Protein AF-A0A3P7PTS4-F1 (afdb_monomer)

Solvent-accessible surface area (backbone atoms only — not comparable to full-atom values): 6054 Å² total; per-residue (Å²): 136,85,77,83,72,83,74,55,70,71,55,55,64,67,72,46,83,64,43,82,38,82,36,44,84,88,80,47,82,92,67,96,72,62,92,49,50,48,66,42,57,62,78,87,56,78,87,59,88,75,78,64,70,58,69,68,59,47,52,62,57,66,72,44,100,76,74,88,87,84,81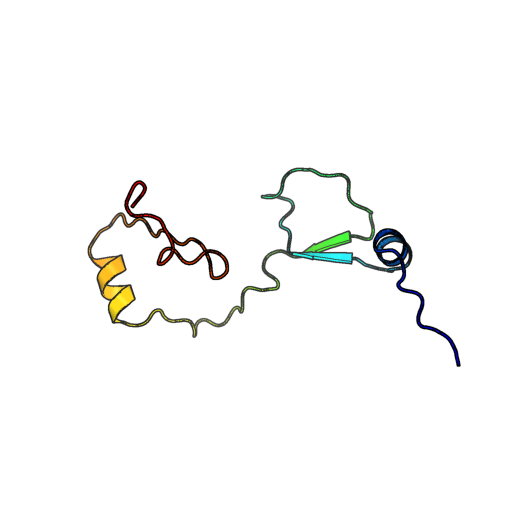,70,62,86,86,52,55,72,87,75,56,58,76,96,79,104

Mean predicted aligned error: 11.87 Å

pLDDT: mean 78.26, std 11.89, range [34.41, 91.56]

Foldseek 3Di:
DDDPPPDDPVVVVVPDQAAEAQDDCVPDDDDDDDPRYDYDHPPVPPPDPPPDPPPVVVCVVVPDPDDDDDDPDDPDDPVPDDPVVD

Sequence (86 aa):
MQLTKRNNQKQLFADASYLFTNSNPYLDYPRPMLHKTVPIGGITVPSEKKNRLPAEWDAILNERNTTVLVSFGSVAKAMYMPEDYK

Secondary structure (DSSP, 8-state):
--------HHHHHHH-S-EEE---TTTSPP----TTEEE-TTTTS---TT-PPPHHHHHHHHTSSS------TTTS-GGG--GGG-

Structure (mmCIF, N/CA/C/O backbone):
data_AF-A0A3P7PTS4-F1
#
_entry.id   AF-A0A3P7PTS4-F1
#
loop_
_atom_site.group_PDB
_atom_site.id
_atom_site.type_symbol
_atom_site.label_atom_id
_atom_site.label_alt_id
_atom_site.label_comp_id
_atom_site.label_asym_id
_atom_site.label_entity_id
_atom_site.label_seq_id
_atom_site.pdbx_PDB_ins_code
_atom_site.Cartn_x
_atom_site.Cartn_y
_atom_site.Cartn_z
_atom_site.occupancy
_atom_site.B_iso_or_equiv
_atom_site.auth_seq_id
_atom_site.auth_comp_id
_atom_site.auth_asym_id
_atom_site.auth_atom_id
_atom_site.pdbx_PDB_model_num
ATOM 1 N N . MET A 1 1 ? 41.874 -2.479 -10.060 1.00 36.28 1 MET A N 1
ATOM 2 C CA . MET A 1 1 ? 40.950 -2.042 -8.992 1.00 36.28 1 MET A CA 1
ATOM 3 C C . MET A 1 1 ? 39.782 -1.328 -9.670 1.00 36.28 1 MET A C 1
ATOM 5 O O . MET A 1 1 ? 39.913 -0.166 -10.025 1.00 36.28 1 MET A O 1
ATOM 9 N N . GLN A 1 2 ? 38.720 -2.060 -10.032 1.00 34.41 2 GLN A N 1
ATOM 10 C CA . GLN A 1 2 ? 37.597 -1.492 -10.788 1.00 34.41 2 GLN A CA 1
ATOM 11 C C . GLN A 1 2 ? 36.683 -0.718 -9.838 1.00 34.41 2 GLN A C 1
ATOM 13 O O . GLN A 1 2 ? 36.133 -1.278 -8.895 1.00 34.41 2 GLN A O 1
ATOM 18 N N . LEU A 1 3 ? 36.563 0.582 -10.087 1.00 43.19 3 LEU A N 1
ATOM 19 C CA . LEU A 1 3 ? 35.615 1.470 -9.431 1.00 43.19 3 LEU A CA 1
ATOM 20 C C . LEU A 1 3 ? 34.196 1.033 -9.819 1.00 43.19 3 LEU A C 1
ATOM 22 O O . LEU A 1 3 ? 33.845 1.053 -11.000 1.00 43.19 3 LEU A O 1
ATOM 26 N N . THR A 1 4 ? 33.385 0.631 -8.842 1.00 53.62 4 THR A N 1
ATOM 27 C CA . THR A 1 4 ? 31.970 0.288 -9.022 1.00 53.62 4 THR A CA 1
ATOM 28 C C . THR A 1 4 ? 31.213 1.502 -9.570 1.00 53.62 4 THR A C 1
ATOM 30 O O . THR A 1 4 ? 30.838 2.404 -8.819 1.00 53.62 4 THR A O 1
ATOM 33 N N . LYS A 1 5 ? 30.999 1.559 -10.893 1.00 56.75 5 LYS A N 1
ATOM 34 C CA . LYS A 1 5 ? 30.106 2.543 -11.521 1.00 56.75 5 LYS A CA 1
ATOM 35 C C . LYS A 1 5 ? 28.714 2.372 -10.910 1.00 56.75 5 LYS A C 1
ATOM 37 O O . LYS A 1 5 ? 28.127 1.298 -10.997 1.00 56.75 5 LYS A O 1
ATOM 42 N N . ARG A 1 6 ? 28.166 3.426 -10.296 1.00 59.16 6 ARG A N 1
ATOM 43 C CA . ARG A 1 6 ? 26.731 3.473 -9.984 1.00 59.16 6 ARG A CA 1
ATOM 44 C C . ARG A 1 6 ? 25.977 3.465 -11.312 1.00 59.16 6 ARG A C 1
ATOM 46 O O . ARG A 1 6 ? 25.975 4.472 -12.015 1.00 59.16 6 ARG A O 1
ATOM 53 N N . ASN A 1 7 ? 25.375 2.334 -11.662 1.00 60.88 7 ASN A N 1
ATOM 54 C CA . ASN A 1 7 ? 24.523 2.240 -12.842 1.00 60.88 7 ASN A CA 1
ATOM 55 C C . ASN A 1 7 ? 23.265 3.091 -12.644 1.00 60.88 7 ASN A C 1
ATOM 57 O O . ASN A 1 7 ? 22.711 3.174 -11.545 1.00 60.88 7 ASN A O 1
ATOM 61 N N . ASN A 1 8 ? 22.818 3.733 -13.722 1.00 80.62 8 ASN A N 1
ATOM 62 C CA . ASN A 1 8 ? 21.606 4.537 -13.714 1.00 80.62 8 ASN A CA 1
ATOM 63 C C . ASN A 1 8 ? 20.386 3.619 -13.516 1.00 80.62 8 ASN A C 1
ATOM 65 O O . ASN A 1 8 ? 20.308 2.563 -14.143 1.00 80.62 8 ASN A O 1
ATOM 69 N N . GLN A 1 9 ? 19.407 4.016 -12.698 1.00 74.19 9 GLN A N 1
ATOM 70 C CA . GLN A 1 9 ? 18.229 3.186 -12.393 1.00 74.19 9 GLN A CA 1
ATOM 71 C C . GLN A 1 9 ? 17.514 2.707 -13.664 1.00 74.1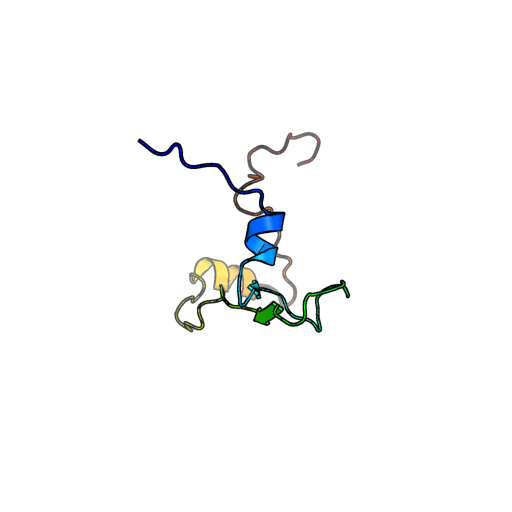9 9 GLN A C 1
ATOM 73 O O . GLN A 1 9 ? 17.120 1.549 -13.763 1.00 74.19 9 GLN A O 1
ATOM 78 N N . LYS A 1 10 ? 17.423 3.572 -14.682 1.00 79.94 10 LYS A N 1
ATOM 79 C CA . LYS A 1 10 ? 16.827 3.235 -15.984 1.00 79.94 10 LYS A CA 1
ATOM 80 C C . LYS A 1 10 ? 17.553 2.092 -16.704 1.00 79.94 10 LYS A C 1
ATOM 82 O O . LYS A 1 10 ? 16.896 1.277 -17.339 1.00 79.94 10 LYS A O 1
ATOM 87 N N . GLN A 1 11 ? 18.881 2.027 -16.595 1.00 82.00 11 GLN A N 1
ATOM 88 C CA . GLN A 1 11 ? 19.681 0.957 -17.201 1.00 82.00 11 GLN A CA 1
ATOM 89 C C . GLN A 1 11 ? 19.441 -0.367 -16.476 1.00 82.00 11 GLN A C 1
ATOM 91 O O . GLN A 1 11 ? 19.189 -1.375 -17.120 1.00 82.00 11 GLN A O 1
ATOM 96 N N . LEU A 1 12 ? 19.370 -0.344 -15.143 1.00 83.19 12 LEU A N 1
ATOM 97 C CA . LEU A 1 12 ? 19.051 -1.536 -14.351 1.00 83.19 12 LEU A CA 1
ATOM 98 C C . LEU A 1 12 ? 17.667 -2.112 -14.698 1.00 83.19 12 LEU A C 1
ATOM 100 O O . LEU A 1 12 ? 17.519 -3.323 -14.838 1.00 83.19 12 LEU A O 1
ATOM 104 N N . PHE A 1 13 ? 16.660 -1.254 -14.898 1.00 82.50 13 PHE A N 1
ATOM 105 C CA . PHE A 1 13 ? 15.338 -1.691 -15.361 1.00 82.50 13 PHE A CA 1
ATOM 106 C C . PHE A 1 13 ? 15.359 -2.258 -16.788 1.00 82.50 13 PHE A C 1
ATOM 108 O O . PHE A 1 13 ? 14.588 -3.170 -17.097 1.00 82.50 13 PHE A O 1
ATOM 115 N N . ALA A 1 14 ? 16.218 -1.737 -17.668 1.00 81.38 14 ALA A N 1
ATOM 116 C CA . ALA A 1 14 ? 16.375 -2.236 -19.032 1.00 81.38 14 ALA A CA 1
ATOM 117 C C . ALA A 1 14 ? 17.063 -3.611 -19.065 1.00 81.38 14 ALA A C 1
ATOM 119 O O . ALA A 1 14 ? 16.583 -4.495 -19.773 1.00 81.38 14 ALA A O 1
ATOM 120 N N . ASP A 1 15 ? 18.084 -3.811 -18.232 1.00 85.81 15 ASP A N 1
ATOM 121 C CA . ASP A 1 15 ? 18.894 -5.033 -18.194 1.00 85.81 15 ASP A CA 1
ATOM 122 C C . ASP A 1 15 ? 18.216 -6.191 -17.438 1.00 85.81 15 ASP A C 1
ATOM 124 O O . ASP A 1 15 ? 18.507 -7.358 -17.689 1.00 85.81 15 ASP A O 1
ATOM 128 N N . ALA A 1 16 ? 17.285 -5.904 -16.521 1.00 85.94 16 ALA A N 1
ATOM 129 C CA . ALA A 1 16 ? 16.570 -6.939 -15.774 1.00 85.94 16 ALA A CA 1
ATOM 130 C C . ALA A 1 16 ? 15.678 -7.808 -16.682 1.00 85.94 16 ALA A C 1
ATOM 132 O O . ALA A 1 16 ? 14.916 -7.279 -17.490 1.00 85.94 16 ALA A O 1
ATOM 133 N N . SER A 1 17 ? 15.699 -9.134 -16.514 1.00 86.81 17 SER A N 1
ATOM 134 C CA . SER A 1 17 ? 14.851 -10.056 -17.294 1.00 86.81 17 SER A CA 1
ATOM 135 C C . SER A 1 17 ? 13.376 -10.007 -16.892 1.00 86.81 17 SER A C 1
ATOM 137 O O . SER A 1 17 ? 12.513 -10.103 -17.756 1.00 86.81 17 SER A O 1
ATOM 139 N N . TYR A 1 18 ? 13.094 -9.815 -15.600 1.00 87.25 18 TYR A N 1
ATOM 140 C CA . TYR A 1 18 ? 11.746 -9.690 -15.045 1.00 87.25 18 TYR A CA 1
ATOM 141 C C . TYR A 1 18 ? 11.713 -8.611 -13.966 1.00 87.25 18 TYR A C 1
ATOM 143 O O . TYR A 1 18 ? 12.693 -8.406 -13.248 1.00 87.25 18 TYR A O 1
ATOM 151 N N . LEU A 1 19 ? 10.575 -7.931 -13.843 1.00 87.38 19 LEU A N 1
ATOM 152 C CA . LEU A 1 19 ? 10.333 -6.911 -12.828 1.00 87.38 19 LEU A CA 1
ATOM 153 C C . LEU A 1 19 ? 9.088 -7.280 -12.033 1.00 87.38 19 LEU A C 1
ATOM 155 O O . LEU A 1 19 ? 7.993 -7.289 -12.580 1.00 87.38 19 LEU A O 1
ATOM 159 N N . PHE A 1 20 ? 9.245 -7.553 -10.744 1.00 87.81 20 PHE A N 1
ATOM 160 C CA . PHE A 1 20 ? 8.115 -7.816 -9.858 1.00 87.81 20 PHE A CA 1
ATOM 161 C C . PHE A 1 20 ? 7.743 -6.538 -9.120 1.00 87.81 20 PHE A C 1
ATOM 163 O O . PHE A 1 20 ? 8.589 -5.930 -8.462 1.00 87.81 20 PHE A O 1
ATOM 170 N N . THR A 1 21 ? 6.488 -6.114 -9.234 1.00 85.06 21 THR A N 1
ATOM 171 C CA . THR A 1 21 ? 5.999 -4.904 -8.567 1.00 85.06 21 THR A CA 1
ATOM 172 C C . THR A 1 21 ? 4.879 -5.252 -7.603 1.00 85.06 21 THR A C 1
ATOM 174 O O . THR A 1 21 ? 3.949 -5.964 -7.972 1.00 85.06 21 THR A O 1
ATOM 177 N N . ASN A 1 22 ? 4.949 -4.728 -6.375 1.00 85.56 22 ASN A N 1
ATOM 178 C CA . ASN A 1 22 ? 3.854 -4.837 -5.412 1.00 85.56 22 ASN A CA 1
ATOM 179 C C . ASN A 1 22 ? 2.724 -3.879 -5.808 1.00 85.56 22 ASN A C 1
ATOM 181 O O . ASN A 1 22 ? 2.660 -2.751 -5.331 1.00 85.56 22 ASN A O 1
ATOM 185 N N . SER A 1 23 ? 1.914 -4.309 -6.768 1.00 81.75 23 SER A N 1
ATOM 186 C CA . SER A 1 23 ? 0.859 -3.523 -7.409 1.00 81.75 23 SER A CA 1
ATOM 187 C C . SER A 1 23 ? -0.303 -4.440 -7.767 1.00 81.75 23 SER A C 1
ATOM 189 O O . SER A 1 23 ? -0.074 -5.583 -8.169 1.00 81.75 23 SER A O 1
ATOM 191 N N . ASN A 1 24 ? -1.530 -3.940 -7.655 1.00 82.06 24 ASN A N 1
ATOM 192 C CA . ASN A 1 24 ? -2.730 -4.653 -8.074 1.00 82.06 24 ASN A CA 1
ATOM 193 C C . ASN A 1 24 ? -3.309 -3.947 -9.310 1.00 82.06 24 ASN A C 1
ATOM 195 O O . ASN A 1 24 ? -3.857 -2.857 -9.163 1.00 82.06 24 ASN A O 1
ATOM 199 N N . PRO A 1 25 ? -3.249 -4.555 -10.510 1.00 77.94 25 PRO A N 1
ATOM 200 C CA . PRO A 1 25 ? -3.645 -3.897 -11.757 1.00 77.94 25 PRO A CA 1
ATOM 201 C C . PRO A 1 25 ? -5.122 -3.477 -11.802 1.00 77.94 25 PRO A C 1
ATOM 203 O O . PRO A 1 25 ? -5.482 -2.653 -12.632 1.00 77.94 25 PRO A O 1
ATOM 206 N N . TYR A 1 26 ? -5.969 -4.026 -10.925 1.00 77.88 26 TYR A N 1
ATOM 207 C CA . TYR A 1 26 ? -7.382 -3.655 -10.826 1.00 77.88 26 TYR A CA 1
ATOM 208 C C . TYR A 1 26 ? -7.644 -2.444 -9.923 1.00 77.88 26 TYR A C 1
ATOM 210 O O . TYR A 1 26 ? -8.681 -1.803 -10.058 1.00 77.88 26 TYR A O 1
ATOM 218 N N . LEU A 1 27 ? -6.738 -2.158 -8.983 1.00 81.31 27 LEU A N 1
ATOM 219 C CA . LEU A 1 27 ? -6.859 -1.042 -8.036 1.00 81.31 27 LEU A CA 1
ATOM 220 C C . LEU A 1 27 ? -5.922 0.117 -8.388 1.00 81.31 27 LEU A C 1
ATOM 222 O O . LEU A 1 27 ? -6.192 1.260 -8.027 1.00 81.31 27 LEU A O 1
ATOM 226 N N . ASP A 1 28 ? -4.820 -0.180 -9.074 1.00 79.00 28 ASP A N 1
ATOM 227 C CA . ASP A 1 28 ? -3.835 0.807 -9.486 1.00 79.00 28 ASP A CA 1
ATOM 228 C C . ASP A 1 28 ? -4.269 1.569 -10.740 1.00 79.00 28 ASP A C 1
ATOM 230 O O . ASP A 1 28 ? -4.932 1.047 -11.636 1.00 79.00 28 ASP A O 1
ATOM 234 N N . TYR A 1 29 ? -3.825 2.823 -10.826 1.00 81.19 29 TYR A N 1
ATOM 235 C CA . TYR A 1 29 ? -4.052 3.660 -11.998 1.00 81.19 29 TYR A CA 1
ATOM 236 C C . TYR A 1 29 ? -3.351 3.071 -13.239 1.00 81.19 29 TYR A C 1
ATOM 238 O O . TYR A 1 29 ? -2.178 2.677 -13.148 1.00 81.19 29 TYR A O 1
ATOM 246 N N . PRO A 1 30 ? -4.011 3.043 -14.415 1.00 78.75 30 PRO A N 1
ATOM 247 C CA . PRO A 1 30 ? -3.418 2.482 -15.620 1.00 78.75 30 PRO A CA 1
ATOM 248 C C . PRO A 1 30 ? -2.190 3.293 -16.037 1.00 78.75 30 PRO A C 1
ATOM 250 O O . PRO A 1 30 ? -2.244 4.504 -16.253 1.00 78.75 30 PRO A O 1
ATOM 253 N N . ARG A 1 31 ? -1.058 2.605 -16.173 1.00 81.19 31 ARG A N 1
ATOM 254 C CA . ARG A 1 31 ? 0.215 3.181 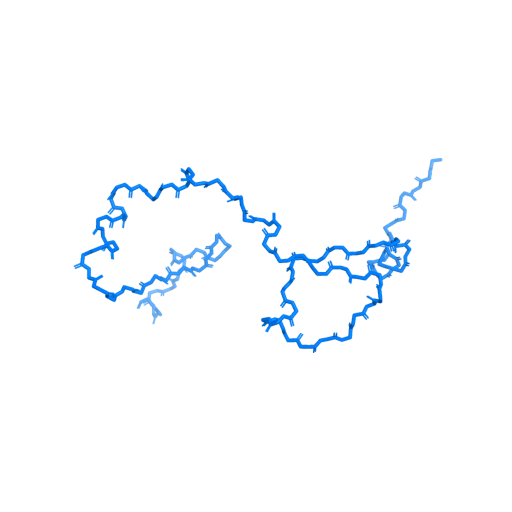-16.610 1.00 81.19 31 ARG A CA 1
ATOM 255 C C . ARG A 1 31 ? 0.878 2.264 -17.637 1.00 81.19 31 ARG A C 1
ATOM 257 O O . ARG A 1 31 ? 0.732 1.048 -17.522 1.00 81.19 31 ARG A O 1
ATOM 264 N N . PRO A 1 32 ? 1.632 2.801 -18.610 1.00 81.38 32 PRO A N 1
ATOM 265 C CA . PRO A 1 32 ? 2.412 1.971 -19.520 1.00 81.38 32 PRO A CA 1
ATOM 266 C C . PRO A 1 32 ? 3.406 1.101 -18.738 1.00 81.38 32 PRO A C 1
ATOM 268 O O . PRO A 1 32 ? 4.234 1.617 -17.986 1.00 81.38 32 PRO A O 1
ATOM 271 N N . MET A 1 33 ? 3.316 -0.219 -18.905 1.00 78.75 33 MET A N 1
ATOM 272 C CA . MET A 1 33 ? 4.218 -1.195 -18.288 1.00 78.75 33 MET A CA 1
ATOM 273 C C . MET A 1 33 ? 4.961 -1.981 -19.369 1.00 78.75 33 MET A C 1
ATOM 275 O O . MET A 1 33 ? 4.444 -2.216 -20.460 1.00 78.75 33 MET A O 1
ATOM 279 N N . LEU A 1 34 ? 6.194 -2.386 -19.066 1.00 84.06 34 LEU A N 1
ATOM 280 C CA . LEU A 1 34 ? 6.948 -3.302 -19.917 1.00 84.06 34 LEU A CA 1
ATOM 281 C C . LEU A 1 34 ? 6.327 -4.702 -19.816 1.00 84.06 34 LEU A C 1
ATOM 283 O O . LEU A 1 34 ? 5.920 -5.116 -18.735 1.00 84.06 34 LEU A O 1
ATOM 287 N N . HIS A 1 35 ? 6.322 -5.464 -20.912 1.00 81.81 35 HIS A N 1
ATOM 288 C CA . HIS A 1 35 ? 5.777 -6.833 -20.941 1.00 81.81 35 HIS A CA 1
ATOM 289 C C . HIS A 1 35 ? 6.479 -7.798 -19.965 1.00 81.81 35 HIS A C 1
ATOM 291 O O . HIS A 1 35 ? 5.919 -8.821 -19.592 1.00 81.81 35 HIS A O 1
ATOM 297 N N . LYS A 1 36 ? 7.702 -7.462 -19.537 1.00 85.50 36 LYS A N 1
ATOM 298 C CA . LYS A 1 36 ? 8.480 -8.199 -18.531 1.00 85.50 36 LYS A CA 1
ATOM 299 C C . LYS A 1 36 ? 8.151 -7.827 -17.077 1.00 85.50 36 LYS A C 1
ATOM 301 O O . LYS A 1 36 ? 8.818 -8.305 -16.159 1.00 85.50 36 LYS A O 1
ATOM 306 N N . THR A 1 37 ? 7.172 -6.950 -16.856 1.00 86.50 37 THR A N 1
ATOM 307 C CA . THR A 1 37 ? 6.741 -6.539 -15.518 1.00 86.50 37 THR A CA 1
ATOM 308 C C . THR A 1 37 ? 5.550 -7.373 -15.061 1.00 86.50 37 THR A C 1
ATOM 310 O O . THR A 1 37 ? 4.499 -7.365 -15.692 1.00 86.50 37 THR A O 1
ATOM 313 N N . VAL A 1 38 ? 5.709 -8.060 -13.934 1.00 87.06 38 VAL A N 1
ATOM 314 C CA . VAL A 1 38 ? 4.691 -8.898 -13.306 1.00 87.06 38 VAL A CA 1
ATOM 315 C C . VAL A 1 38 ? 4.190 -8.196 -12.037 1.00 87.06 38 VAL A C 1
ATOM 317 O O . VAL A 1 38 ? 4.937 -8.092 -11.057 1.00 87.06 38 VAL A O 1
ATOM 320 N N . PRO A 1 39 ? 2.943 -7.692 -12.026 1.00 85.31 39 PRO A N 1
ATOM 321 C CA . PRO A 1 39 ? 2.348 -7.129 -10.826 1.00 85.31 39 PRO A CA 1
ATOM 322 C C . PRO A 1 39 ? 1.920 -8.261 -9.881 1.00 85.31 39 PRO A C 1
ATOM 324 O O . PRO A 1 39 ? 1.112 -9.112 -10.244 1.00 85.31 39 PRO A O 1
ATOM 327 N N . ILE A 1 40 ? 2.457 -8.274 -8.664 1.00 85.56 40 ILE A N 1
ATOM 328 C CA . ILE A 1 40 ? 2.072 -9.210 -7.603 1.00 85.56 40 ILE A CA 1
ATOM 329 C C . ILE A 1 40 ? 1.615 -8.373 -6.412 1.00 85.56 40 ILE A C 1
ATOM 331 O O . ILE A 1 40 ? 2.434 -7.810 -5.695 1.00 85.56 40 ILE A O 1
ATOM 335 N N . GLY A 1 41 ? 0.309 -8.260 -6.199 1.00 79.94 41 GLY A N 1
ATOM 336 C CA . GLY A 1 41 ? -0.229 -7.535 -5.049 1.00 79.94 41 GLY A CA 1
ATOM 337 C C . GLY A 1 41 ? -0.000 -8.286 -3.735 1.00 79.94 41 GLY A C 1
ATOM 338 O O . GLY A 1 41 ? -0.05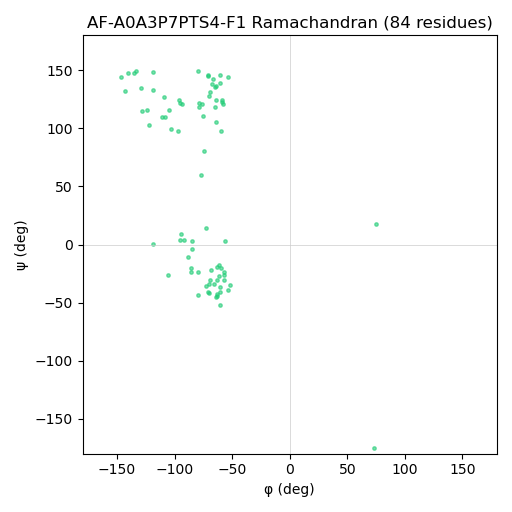7 -9.512 -3.690 1.00 79.94 41 GLY A O 1
ATOM 339 N N . GLY A 1 42 ? 0.229 -7.549 -2.649 1.00 75.00 42 GLY A N 1
ATOM 340 C CA . GLY A 1 42 ? 0.258 -8.111 -1.299 1.00 75.00 42 GLY A CA 1
ATOM 341 C C . GLY A 1 42 ? 1.512 -8.919 -0.956 1.00 75.00 42 GLY A C 1
ATOM 342 O O . GLY A 1 42 ? 1.489 -9.630 0.043 1.00 75.00 42 GLY A O 1
ATOM 343 N N . ILE A 1 43 ? 2.615 -8.783 -1.711 1.00 74.44 43 ILE A N 1
ATOM 344 C CA . ILE A 1 43 ? 3.897 -9.473 -1.422 1.00 74.44 43 ILE A CA 1
ATOM 345 C C . ILE A 1 43 ? 4.348 -9.243 0.029 1.00 74.44 43 ILE A C 1
ATOM 347 O O . ILE A 1 43 ? 4.945 -10.112 0.656 1.00 74.44 43 ILE A O 1
ATOM 351 N N . THR A 1 44 ? 4.067 -8.057 0.567 1.00 66.44 44 THR A N 1
ATOM 352 C CA . THR A 1 44 ? 4.482 -7.635 1.908 1.00 66.44 44 THR A CA 1
ATOM 353 C C . THR A 1 44 ? 3.452 -7.932 2.995 1.00 66.44 44 THR A C 1
ATOM 355 O O . THR A 1 44 ? 3.658 -7.516 4.131 1.00 66.44 44 THR A O 1
ATOM 358 N N . VAL A 1 45 ? 2.338 -8.597 2.675 1.00 70.25 45 VAL A N 1
ATOM 359 C CA . VAL A 1 45 ? 1.305 -8.949 3.655 1.00 70.25 45 VAL A CA 1
ATOM 360 C C . VAL A 1 45 ? 1.545 -10.393 4.100 1.00 70.25 45 VAL A C 1
ATOM 362 O O . VAL A 1 45 ? 1.147 -11.323 3.394 1.00 70.25 45 VAL A O 1
ATOM 365 N N . PRO A 1 46 ? 2.209 -10.630 5.248 1.00 65.38 46 PRO A N 1
ATOM 366 C CA . PRO A 1 46 ? 2.341 -11.980 5.772 1.00 65.38 46 PRO A CA 1
ATOM 367 C C . PRO A 1 46 ? 0.945 -12.562 6.011 1.00 65.38 46 PRO A C 1
ATOM 369 O O . PRO A 1 46 ? 0.134 -11.990 6.735 1.00 65.38 46 PRO A O 1
ATOM 372 N N . SER A 1 47 ? 0.668 -13.724 5.415 1.00 61.31 47 SER A N 1
ATOM 373 C CA . SER A 1 47 ?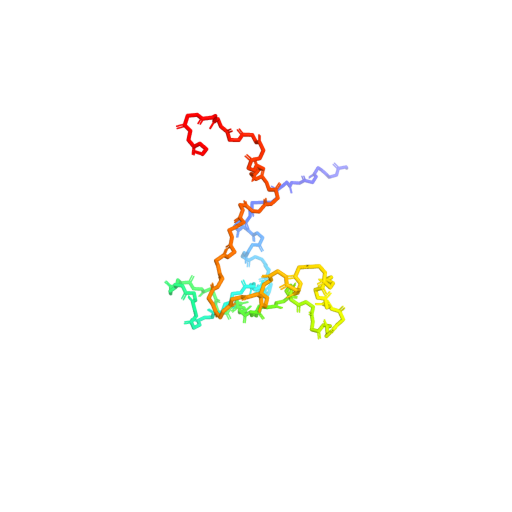 -0.615 -14.441 5.539 1.00 61.31 47 SER A CA 1
ATOM 374 C C . SER A 1 47 ? -0.813 -15.101 6.912 1.00 61.31 47 SER A C 1
ATOM 376 O O . SER A 1 47 ? -1.673 -15.967 7.092 1.00 61.31 47 SER A O 1
ATOM 378 N N . GLU A 1 48 ? -0.004 -14.731 7.902 1.00 62.84 48 GLU A N 1
ATOM 379 C CA . GLU A 1 48 ? -0.081 -15.314 9.226 1.00 62.84 48 GLU A CA 1
ATOM 380 C C . GLU A 1 48 ? -1.296 -14.761 9.971 1.00 62.84 48 GLU A C 1
ATOM 382 O O . GLU A 1 48 ? -1.310 -13.626 10.443 1.00 62.84 48 GLU A O 1
ATOM 387 N N . LYS A 1 49 ? -2.292 -15.630 10.187 1.00 57.53 49 LYS A N 1
ATOM 388 C CA . LYS A 1 49 ? -3.437 -15.425 11.100 1.00 57.53 49 LYS A CA 1
ATOM 389 C C . LYS A 1 49 ? -3.034 -15.112 12.560 1.00 57.53 49 LYS A C 1
ATOM 391 O O . LYS A 1 49 ? -3.897 -15.040 13.431 1.00 57.53 49 LYS A O 1
ATOM 396 N N . LYS A 1 50 ? -1.735 -14.993 12.849 1.00 56.88 50 LYS A N 1
ATOM 397 C CA . LYS A 1 50 ? -1.152 -14.763 14.175 1.00 56.88 50 LYS A CA 1
ATOM 398 C C . LYS A 1 50 ? -1.015 -13.292 14.547 1.00 56.88 50 LYS A C 1
ATOM 400 O O . LYS A 1 50 ? -0.801 -13.014 15.722 1.00 56.88 50 LYS A O 1
ATOM 405 N N . ASN A 1 51 ? -1.211 -12.363 13.613 1.00 65.62 51 ASN A N 1
ATOM 406 C CA . ASN A 1 51 ? -1.285 -10.935 13.926 1.00 65.62 51 ASN A CA 1
ATOM 407 C C . ASN A 1 51 ?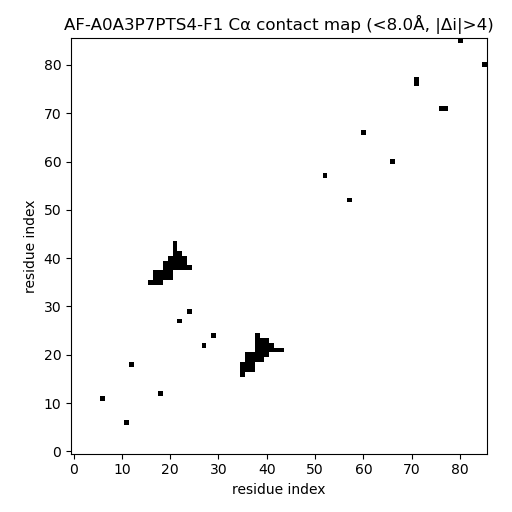 -2.656 -10.598 14.534 1.00 65.62 51 ASN A C 1
ATOM 409 O O . ASN A 1 51 ? -3.436 -9.839 13.965 1.00 65.62 51 ASN A O 1
ATOM 413 N N . ARG A 1 52 ? -2.985 -11.229 15.668 1.00 73.06 52 ARG A N 1
ATOM 414 C CA . ARG A 1 52 ? -4.142 -10.837 16.471 1.00 73.06 52 ARG A CA 1
ATOM 415 C C . ARG A 1 52 ? -3.837 -9.488 17.099 1.00 73.06 52 ARG A C 1
ATOM 417 O O . ARG A 1 52 ? -2.760 -9.296 17.664 1.00 73.06 52 ARG A O 1
ATOM 424 N N . LEU A 1 53 ? -4.788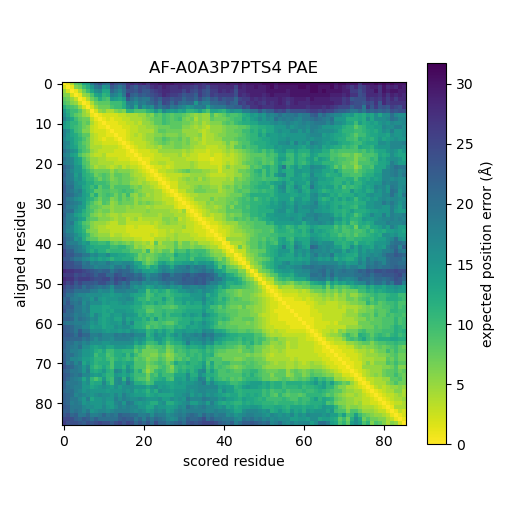 -8.570 16.976 1.00 80.25 53 LEU A N 1
ATOM 425 C CA . LEU A 1 53 ? -4.695 -7.274 17.621 1.00 80.25 53 LEU A CA 1
ATOM 426 C C . LEU A 1 53 ? -4.614 -7.491 19.146 1.00 80.25 53 LEU A C 1
ATOM 428 O O . LEU A 1 53 ? -5.297 -8.384 19.659 1.00 80.25 53 LEU A O 1
ATOM 432 N N . PRO A 1 54 ? -3.777 -6.741 19.883 1.00 88.94 54 PRO A N 1
ATOM 433 C CA . PRO A 1 54 ? -3.793 -6.796 21.339 1.00 88.94 54 PRO A CA 1
ATOM 434 C C . PRO A 1 54 ? -5.206 -6.537 21.877 1.00 88.94 54 PRO A C 1
ATOM 436 O O . PRO A 1 54 ? -5.932 -5.712 21.323 1.00 88.94 54 PRO A O 1
ATOM 439 N N . ALA A 1 55 ? -5.579 -7.222 22.963 1.00 88.50 55 ALA A N 1
ATOM 440 C CA . ALA A 1 55 ? -6.948 -7.213 23.493 1.00 88.50 55 ALA A CA 1
ATOM 441 C C . ALA A 1 55 ? -7.474 -5.805 23.827 1.00 88.50 55 ALA A C 1
ATOM 443 O O . ALA A 1 55 ? -8.663 -5.546 23.691 1.00 88.50 55 ALA A O 1
ATOM 444 N N . GLU A 1 56 ? -6.587 -4.891 24.222 1.00 91.56 56 GLU A N 1
ATOM 445 C CA . GLU A 1 56 ? -6.919 -3.485 24.474 1.00 91.56 56 GLU A CA 1
ATOM 446 C C . GLU A 1 56 ? -7.464 -2.788 23.219 1.00 91.56 56 GLU A C 1
ATOM 448 O O . GLU A 1 56 ? -8.555 -2.222 23.239 1.00 91.56 56 GLU A O 1
ATOM 453 N N . TRP A 1 57 ? -6.741 -2.874 22.102 1.00 88.19 57 TRP A N 1
ATOM 454 C CA . TRP A 1 57 ? -7.153 -2.249 20.846 1.00 88.19 57 TRP A CA 1
ATOM 455 C C . TRP A 1 57 ? -8.367 -2.941 20.234 1.00 88.19 57 TRP A C 1
ATOM 457 O O . TRP A 1 57 ? -9.210 -2.272 19.645 1.00 88.19 57 TRP A O 1
ATOM 467 N N . ASP A 1 58 ? -8.477 -4.261 20.392 1.00 88.81 58 ASP A N 1
ATOM 468 C CA . ASP A 1 58 ? -9.649 -5.009 19.937 1.00 88.81 58 ASP A CA 1
ATOM 469 C C . ASP A 1 58 ? -10.906 -4.560 20.698 1.00 88.81 58 ASP A C 1
ATOM 471 O O . ASP A 1 58 ? -11.935 -4.295 20.085 1.00 88.81 58 ASP A O 1
ATOM 475 N N . ALA A 1 59 ? -10.811 -4.360 22.016 1.00 91.12 59 ALA A N 1
ATOM 476 C CA . ALA A 1 59 ? -11.912 -3.826 22.814 1.00 91.12 59 ALA A CA 1
ATOM 477 C C . ALA A 1 59 ? -12.304 -2.397 22.395 1.00 91.12 59 ALA A C 1
ATOM 479 O O . ALA A 1 59 ? -13.489 -2.120 22.227 1.00 91.12 59 ALA A O 1
ATOM 480 N N . ILE A 1 60 ? -11.324 -1.509 22.177 1.00 89.38 60 ILE A N 1
ATOM 481 C CA . ILE A 1 60 ? -11.572 -0.116 21.761 1.00 89.38 60 ILE A CA 1
ATOM 482 C C . ILE A 1 60 ? -12.232 -0.061 20.376 1.00 89.38 60 ILE A C 1
ATOM 484 O O . ILE A 1 60 ? -13.199 0.672 20.176 1.00 89.38 60 ILE A O 1
ATOM 488 N N . LEU A 1 61 ? -11.733 -0.837 19.409 1.00 87.50 61 LEU A N 1
ATOM 489 C CA . LEU A 1 61 ? -12.284 -0.842 18.052 1.00 87.50 61 LEU A CA 1
ATOM 490 C C . LEU A 1 61 ? -13.681 -1.476 17.990 1.00 87.50 61 LEU A C 1
ATOM 492 O O . LEU A 1 61 ? -14.482 -1.044 17.161 1.00 87.50 61 LEU A O 1
ATOM 496 N N . ASN A 1 62 ? -13.980 -2.441 18.870 1.00 89.75 62 ASN A N 1
ATOM 497 C CA . ASN A 1 62 ? -15.284 -3.106 18.963 1.00 89.75 62 ASN A CA 1
ATOM 498 C C . ASN A 1 62 ? -16.319 -2.350 19.823 1.00 89.75 62 ASN A C 1
ATOM 500 O O . ASN A 1 62 ? -17.471 -2.775 19.890 1.00 89.75 62 ASN A O 1
ATOM 504 N N . GLU A 1 63 ? -15.959 -1.233 20.466 1.00 91.38 63 GLU A N 1
ATOM 505 C CA . GLU A 1 63 ? -16.893 -0.438 21.281 1.00 91.38 63 GLU A CA 1
ATOM 506 C C . GLU A 1 63 ? -18.042 0.152 20.437 1.00 91.38 63 GLU A C 1
ATOM 508 O O . GLU A 1 63 ? -19.157 0.345 20.925 1.00 91.38 63 GLU A O 1
ATOM 513 N N . ARG A 1 64 ? -17.784 0.447 19.154 1.00 89.25 64 ARG A N 1
ATOM 514 C CA . ARG A 1 64 ? -18.745 1.061 18.226 1.00 89.25 64 ARG A CA 1
ATOM 515 C C . ARG A 1 64 ? -18.752 0.327 16.887 1.00 89.25 64 ARG A C 1
ATOM 517 O O . ARG A 1 64 ? -17.727 -0.151 16.423 1.00 89.25 64 ARG A O 1
ATOM 524 N N . ASN A 1 65 ? -19.908 0.319 16.220 1.00 85.94 65 ASN A N 1
ATOM 525 C CA . ASN A 1 65 ? 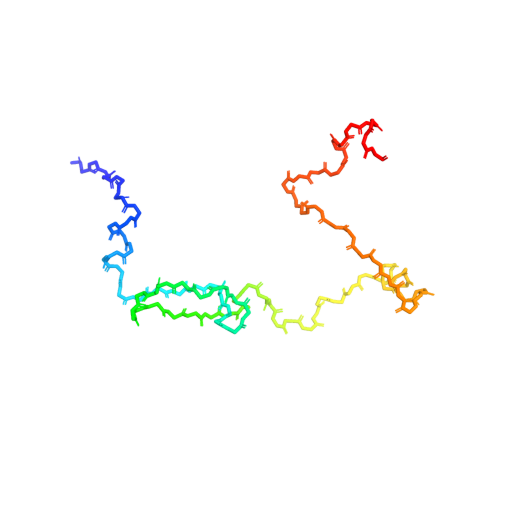-20.058 -0.282 14.886 1.00 85.94 65 ASN A CA 1
ATOM 526 C C . ASN A 1 65 ? -19.309 0.498 13.781 1.00 85.94 65 ASN A C 1
ATOM 528 O O . ASN A 1 65 ? -18.994 -0.056 12.732 1.00 85.94 65 ASN A O 1
ATOM 532 N N . THR A 1 66 ? -19.020 1.782 14.015 1.00 87.06 66 THR A N 1
ATOM 533 C CA . THR A 1 66 ? -18.288 2.642 13.078 1.00 87.06 66 THR A CA 1
ATOM 534 C C . THR A 1 66 ? -17.135 3.316 13.808 1.00 87.06 66 THR A C 1
ATOM 536 O O . THR A 1 66 ? -17.362 4.147 14.688 1.00 87.06 66 THR A O 1
ATOM 539 N N . THR A 1 67 ? -15.908 2.990 13.408 1.00 86.81 67 THR A N 1
ATOM 540 C CA . THR A 1 67 ? -14.677 3.510 14.013 1.00 86.81 67 THR A CA 1
ATOM 541 C C . THR A 1 67 ? -13.755 4.047 12.920 1.00 86.81 67 THR A C 1
ATOM 543 O O . THR A 1 67 ? -13.573 3.403 11.888 1.00 86.81 67 THR A O 1
ATOM 546 N N . VAL A 1 68 ? -13.173 5.232 13.130 1.00 86.06 68 VAL A N 1
ATOM 547 C CA . VAL A 1 68 ? -12.211 5.850 12.202 1.00 86.06 68 VAL A CA 1
ATOM 548 C C . VAL A 1 68 ? -10.805 5.707 12.778 1.00 86.06 68 VAL A C 1
ATOM 550 O O . VAL A 1 68 ? -10.501 6.273 13.825 1.00 86.06 68 VAL A O 1
ATOM 553 N N . LEU A 1 69 ? -9.940 4.960 12.089 1.00 86.50 69 LEU A N 1
ATOM 554 C CA . LEU A 1 69 ? -8.517 4.859 12.413 1.00 86.50 69 LEU A CA 1
ATOM 555 C C . LEU A 1 69 ? -7.730 5.890 11.600 1.00 86.50 69 LEU A C 1
ATOM 557 O O . LEU A 1 69 ? -7.726 5.839 10.371 1.00 86.50 69 LEU A O 1
ATOM 561 N N . VAL A 1 70 ? -7.019 6.782 12.286 1.00 84.81 70 VAL A N 1
ATOM 562 C CA . VAL A 1 70 ? -6.124 7.763 11.660 1.00 84.81 70 VAL A CA 1
ATOM 563 C C . VAL A 1 70 ? -4.676 7.377 11.953 1.00 84.81 70 VAL A C 1
ATOM 565 O O . VAL A 1 70 ? -4.301 7.175 13.105 1.00 84.81 70 VAL A O 1
ATOM 568 N N . SER A 1 71 ? -3.850 7.266 10.911 1.00 83.62 71 SER A N 1
ATOM 569 C CA . SER A 1 71 ? -2.419 6.971 11.026 1.00 83.62 71 SER A CA 1
ATOM 570 C C . SER A 1 71 ? -1.627 7.751 9.981 1.00 83.62 71 SER A C 1
ATOM 572 O O . SER A 1 71 ? -1.963 7.731 8.800 1.00 83.62 71 SER A O 1
ATOM 574 N N . PHE A 1 72 ? -0.550 8.407 10.416 1.00 82.69 72 PHE A N 1
ATOM 575 C CA . PHE A 1 72 ? 0.365 9.175 9.558 1.00 82.69 72 PHE A CA 1
ATOM 576 C C . PHE A 1 72 ? 1.592 8.361 9.110 1.00 82.69 72 PHE A C 1
ATOM 578 O O . PHE A 1 72 ? 2.496 8.873 8.446 1.00 82.69 72 PHE A O 1
ATOM 585 N N . GLY A 1 73 ? 1.637 7.076 9.470 1.00 81.81 73 GLY A N 1
ATOM 586 C CA . GLY A 1 73 ? 2.810 6.234 9.277 1.00 81.81 73 GLY A CA 1
ATOM 587 C C . GLY A 1 73 ? 3.944 6.559 10.255 1.00 81.81 73 GLY A C 1
ATOM 588 O O . GLY A 1 73 ? 3.808 7.348 11.185 1.00 81.81 73 GLY A O 1
ATOM 589 N N . SER A 1 74 ? 5.085 5.900 10.069 1.00 81.12 74 SER A N 1
ATOM 590 C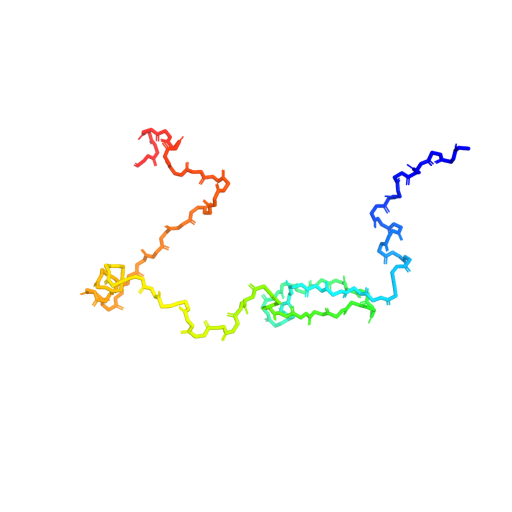 CA . SER A 1 74 ? 6.235 6.000 10.978 1.00 81.12 74 SER A CA 1
ATOM 591 C C . SER A 1 74 ? 7.167 7.178 10.681 1.00 81.12 74 SER A C 1
ATOM 593 O O . SER A 1 74 ? 7.942 7.577 11.550 1.00 81.12 74 SER A O 1
ATOM 595 N N . VAL A 1 75 ? 7.109 7.723 9.463 1.00 81.69 75 VAL A N 1
ATOM 596 C CA . VAL A 1 75 ? 8.014 8.785 8.997 1.00 81.69 75 VAL A CA 1
ATOM 597 C C . VAL A 1 75 ? 7.578 10.153 9.523 1.00 81.69 75 VAL A C 1
ATOM 599 O O . VAL A 1 75 ? 8.410 10.917 10.004 1.00 81.69 75 VAL A O 1
ATOM 602 N N . ALA A 1 76 ? 6.278 10.446 9.484 1.00 77.88 76 ALA A N 1
ATOM 603 C CA . ALA A 1 76 ? 5.710 11.677 10.017 1.00 77.88 76 ALA A CA 1
ATOM 604 C C . ALA A 1 76 ? 5.042 11.388 11.367 1.00 77.88 76 ALA A C 1
ATOM 606 O O . ALA A 1 76 ? 3.923 10.883 11.428 1.00 77.88 76 ALA A O 1
ATOM 607 N N . LYS A 1 77 ? 5.736 11.683 12.472 1.00 75.69 77 LYS A N 1
ATOM 608 C CA . LYS A 1 77 ? 5.161 11.490 13.810 1.00 75.69 77 LYS A CA 1
ATOM 609 C C . LYS A 1 77 ? 4.209 12.638 14.138 1.00 75.69 77 LYS A C 1
ATOM 611 O O . LYS A 1 77 ? 4.647 13.780 14.241 1.00 75.69 77 LYS A O 1
ATOM 616 N N . ALA A 1 78 ? 2.948 12.311 14.415 1.00 75.88 78 ALA A N 1
ATOM 617 C CA . ALA A 1 78 ? 1.933 13.275 14.854 1.00 75.88 78 ALA A CA 1
ATOM 618 C C . ALA A 1 78 ? 2.327 14.045 16.131 1.00 75.88 78 ALA A C 1
ATOM 620 O O . ALA A 1 78 ? 1.877 15.161 16.346 1.00 75.88 78 ALA A O 1
ATOM 621 N N . MET A 1 79 ? 3.226 13.486 16.950 1.00 77.88 79 MET A N 1
ATOM 622 C CA . MET A 1 79 ? 3.788 14.167 18.125 1.00 77.88 79 MET A CA 1
ATOM 623 C C . MET A 1 79 ? 4.483 15.497 17.787 1.00 77.88 79 MET A C 1
ATOM 625 O O . MET A 1 79 ? 4.569 16.362 18.649 1.00 77.88 79 MET A O 1
ATOM 629 N N . TYR A 1 80 ? 4.981 15.664 16.559 1.00 81.25 80 TYR A N 1
ATOM 630 C CA . TYR A 1 80 ? 5.651 16.892 16.121 1.00 81.25 80 TYR A CA 1
ATOM 631 C C . TYR A 1 80 ? 4.713 17.876 15.408 1.00 81.25 80 TYR A C 1
ATOM 633 O O . TYR A 1 80 ? 5.185 18.846 14.818 1.00 81.25 80 TYR A O 1
ATOM 641 N N . MET A 1 81 ? 3.402 17.624 15.426 1.00 83.12 81 MET A N 1
ATOM 642 C CA . MET A 1 81 ? 2.420 18.538 14.857 1.00 83.12 81 MET A CA 1
ATOM 643 C C . MET A 1 81 ? 2.328 19.813 15.718 1.00 83.12 81 MET A C 1
ATOM 645 O O . MET A 1 81 ? 2.169 19.691 16.935 1.00 83.12 81 MET A O 1
ATOM 649 N N . PRO A 1 82 ? 2.447 21.020 15.130 1.00 85.44 82 PRO A N 1
ATOM 650 C CA . PRO A 1 82 ? 2.281 22.277 15.860 1.00 85.44 82 PRO A CA 1
ATOM 651 C C . PRO A 1 82 ? 0.877 22.395 16.461 1.00 85.44 82 PRO A C 1
ATOM 653 O O . PRO A 1 82 ? -0.090 21.963 15.836 1.00 85.44 82 PRO A O 1
ATOM 656 N N . GLU A 1 83 ? 0.763 23.028 17.630 1.00 83.06 83 GLU A N 1
ATOM 657 C CA . GLU A 1 83 ? -0.518 23.187 18.342 1.00 83.06 83 GLU A CA 1
ATOM 658 C C . GLU A 1 83 ? -1.558 23.981 17.540 1.00 83.06 83 GLU A C 1
ATOM 660 O O . GLU A 1 83 ? -2.748 23.723 17.664 1.00 83.06 83 GLU A O 1
ATOM 665 N N . ASP A 1 84 ? -1.122 24.870 16.643 1.00 83.69 84 ASP A N 1
ATOM 666 C CA . ASP A 1 84 ? -2.021 25.655 15.785 1.00 83.69 84 ASP A CA 1
ATOM 667 C C . ASP A 1 84 ? -2.859 24.795 14.817 1.00 83.69 84 ASP A C 1
ATOM 669 O O . ASP A 1 84 ? -3.869 25.263 14.291 1.00 83.69 84 ASP A O 1
ATOM 673 N N . TYR A 1 85 ? -2.436 23.553 14.556 1.00 70.06 85 TYR A N 1
ATOM 674 C CA . TYR A 1 85 ? -3.107 22.621 13.641 1.00 70.06 85 TYR A CA 1
ATOM 675 C C . TYR A 1 85 ? -3.598 21.338 14.326 1.00 70.06 85 TYR A C 1
ATOM 677 O O . TYR A 1 85 ? -4.102 20.449 13.636 1.00 70.06 85 TYR A O 1
ATOM 685 N N . LYS A 1 86 ? -3.386 21.210 15.637 1.00 58.62 86 LYS A N 1
ATOM 686 C CA . LYS A 1 86 ? -3.664 19.992 16.402 1.00 58.62 86 LYS A CA 1
ATOM 687 C C . LYS A 1 86 ? -5.141 19.838 16.767 1.00 58.62 86 LYS A C 1
ATOM 689 O O . LYS A 1 86 ? -5.899 20.826 16.656 1.00 58.62 86 LYS A O 1
#

Radius of gyration: 21.22 Å; Cα contacts (8 Å, |Δi|>4): 39; chains: 1; bounding box: 61×41×45 Å

Organism: Cylicostephanus goldi (NCBI:txid71465)

InterPro domains:
  IPR050271 UDP-glycosyltransferase [PTHR48043] (12-86)